Protein AF-C5BEP7-F1 (afdb_monomer)

Structure (mmCIF, N/CA/C/O backbone):
data_AF-C5BEP7-F1
#
_entry.id   AF-C5BEP7-F1
#
loop_
_atom_site.group_PDB
_atom_site.id
_atom_site.type_symbol
_atom_site.label_atom_id
_atom_site.label_alt_id
_atom_site.label_comp_id
_atom_site.label_asym_id
_atom_site.label_entity_id
_atom_site.label_seq_id
_atom_site.pdbx_PDB_ins_code
_atom_site.Cartn_x
_atom_site.Cartn_y
_atom_site.Cartn_z
_atom_site.occupancy
_atom_site.B_iso_or_equiv
_atom_site.auth_seq_id
_atom_site.auth_comp_id
_atom_site.auth_asym_id
_atom_site.auth_atom_id
_atom_site.pdbx_PDB_model_num
ATOM 1 N N . MET A 1 1 ? -9.836 5.694 7.798 1.00 83.94 1 MET A N 1
ATOM 2 C CA . MET A 1 1 ? -8.700 5.572 6.870 1.00 83.94 1 MET A CA 1
ATOM 3 C C . MET A 1 1 ? -8.025 4.264 7.214 1.00 83.94 1 MET A C 1
ATOM 5 O O . MET A 1 1 ? -7.808 4.021 8.399 1.00 83.94 1 MET A O 1
ATOM 9 N N . LYS A 1 2 ? -7.717 3.447 6.212 1.00 87.12 2 LYS A N 1
ATOM 10 C CA . LYS A 1 2 ? -7.000 2.181 6.356 1.00 87.12 2 LYS A CA 1
ATOM 11 C C . LYS A 1 2 ? -5.640 2.279 5.679 1.00 87.12 2 LYS A C 1
ATOM 13 O O . LYS A 1 2 ? -5.428 3.103 4.794 1.00 87.12 2 LYS A O 1
ATOM 18 N N . LYS A 1 3 ? -4.726 1.416 6.094 1.00 88.19 3 LYS A N 1
ATOM 19 C CA . LYS A 1 3 ? -3.393 1.312 5.514 1.00 88.19 3 LYS A CA 1
ATOM 20 C C . LYS A 1 3 ? -3.337 0.074 4.634 1.00 88.19 3 LYS A C 1
ATOM 22 O O . LYS A 1 3 ? -3.790 -0.988 5.050 1.00 88.19 3 LYS A O 1
ATOM 27 N N . ILE A 1 4 ? -2.807 0.234 3.431 1.00 89.62 4 ILE A N 1
ATOM 28 C CA . ILE A 1 4 ? -2.616 -0.851 2.475 1.00 89.62 4 ILE A CA 1
ATOM 29 C C . ILE A 1 4 ? -1.145 -0.975 2.104 1.00 89.62 4 ILE A C 1
ATOM 31 O O . ILE A 1 4 ? -0.383 -0.006 2.166 1.00 89.62 4 ILE A O 1
ATOM 35 N N . TYR A 1 5 ? -0.760 -2.185 1.721 1.00 90.44 5 TYR A N 1
ATOM 36 C CA . TYR A 1 5 ? 0.600 -2.543 1.357 1.00 90.44 5 TYR A CA 1
ATOM 37 C C . TYR A 1 5 ? 0.622 -3.009 -0.089 1.00 90.44 5 TYR A C 1
ATOM 39 O O . TYR A 1 5 ? -0.106 -3.927 -0.459 1.00 90.44 5 TYR A O 1
ATOM 47 N N . ILE A 1 6 ? 1.474 -2.390 -0.896 1.00 89.56 6 ILE A N 1
ATOM 48 C CA . ILE A 1 6 ? 1.572 -2.638 -2.336 1.00 89.56 6 ILE A CA 1
ATOM 49 C C . ILE A 1 6 ? 2.964 -3.170 -2.633 1.00 89.56 6 ILE A C 1
ATOM 51 O O . ILE A 1 6 ? 3.951 -2.516 -2.298 1.00 89.56 6 ILE A O 1
ATOM 55 N N . HIS A 1 7 ? 3.060 -4.358 -3.221 1.00 89.62 7 HIS A N 1
ATOM 56 C CA . HIS A 1 7 ? 4.355 -4.977 -3.485 1.00 89.62 7 HIS A CA 1
ATOM 57 C C . HIS A 1 7 ? 5.052 -4.248 -4.640 1.00 89.62 7 HIS A C 1
ATOM 59 O O . HIS A 1 7 ? 4.414 -3.917 -5.635 1.00 89.62 7 HIS A O 1
ATOM 65 N N . LYS A 1 8 ? 6.366 -4.021 -4.557 1.00 88.56 8 LYS A N 1
ATOM 66 C CA . LYS A 1 8 ? 7.108 -3.317 -5.623 1.00 88.56 8 LYS A CA 1
ATOM 67 C C . LYS A 1 8 ? 7.009 -3.998 -6.992 1.00 88.56 8 LYS A C 1
ATOM 69 O O . LYS A 1 8 ? 6.878 -3.305 -7.994 1.00 88.56 8 LYS A O 1
ATOM 74 N N . ASP A 1 9 ? 7.038 -5.332 -7.031 1.00 89.81 9 ASP A N 1
ATOM 75 C CA . ASP A 1 9 ? 6.817 -6.112 -8.264 1.00 89.81 9 ASP A CA 1
ATOM 76 C C . ASP A 1 9 ? 5.350 -6.174 -8.723 1.00 89.81 9 ASP A C 1
ATOM 78 O O . ASP A 1 9 ? 5.089 -6.580 -9.852 1.00 89.81 9 ASP A O 1
ATOM 82 N N . ASN A 1 10 ? 4.386 -5.820 -7.868 1.00 86.69 10 ASN A N 1
ATOM 83 C CA . ASN A 1 10 ? 2.960 -5.934 -8.171 1.00 86.69 10 ASN A CA 1
ATOM 84 C C . ASN A 1 10 ? 2.222 -4.684 -7.680 1.00 86.69 10 ASN A C 1
ATOM 86 O O . ASN A 1 10 ? 1.674 -4.640 -6.577 1.00 86.69 10 ASN A O 1
ATOM 90 N N . LEU A 1 11 ? 2.269 -3.653 -8.524 1.00 88.38 11 LEU A N 1
ATOM 91 C CA . LEU A 1 11 ? 1.684 -2.339 -8.266 1.00 88.38 11 LEU A CA 1
ATOM 92 C C . LEU A 1 11 ? 0.178 -2.285 -8.565 1.00 88.38 11 LEU A C 1
ATOM 94 O O . LEU A 1 11 ? -0.487 -1.315 -8.202 1.00 88.38 11 LEU A O 1
ATOM 98 N N . ASP A 1 12 ? -0.358 -3.311 -9.225 1.00 87.31 12 ASP A N 1
ATOM 99 C CA . ASP A 1 12 ? -1.777 -3.498 -9.534 1.00 87.31 12 ASP A CA 1
ATOM 100 C C . ASP A 1 12 ? -2.524 -4.317 -8.468 1.00 87.31 12 ASP A C 1
ATOM 102 O O . ASP A 1 12 ? -3.698 -4.648 -8.643 1.00 87.31 12 ASP A O 1
ATOM 106 N N . SER A 1 13 ? -1.877 -4.612 -7.337 1.00 86.56 13 SER A N 1
ATOM 107 C CA . SER A 1 13 ? -2.479 -5.336 -6.222 1.00 86.56 13 SER A CA 1
ATOM 108 C C . SER A 1 13 ? -2.011 -4.801 -4.873 1.00 86.56 13 SER A C 1
ATOM 110 O O . SER A 1 13 ? -0.921 -4.250 -4.732 1.00 86.56 13 SER A O 1
ATOM 112 N N . TYR A 1 14 ? -2.846 -4.970 -3.850 1.00 88.81 14 TYR A N 1
ATOM 113 C CA 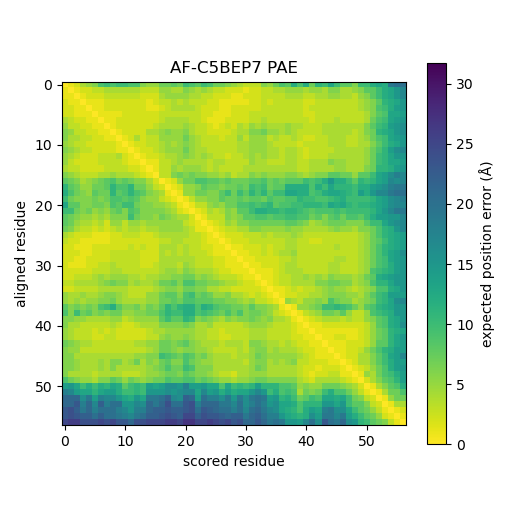. TYR A 1 14 ? -2.530 -4.560 -2.488 1.00 88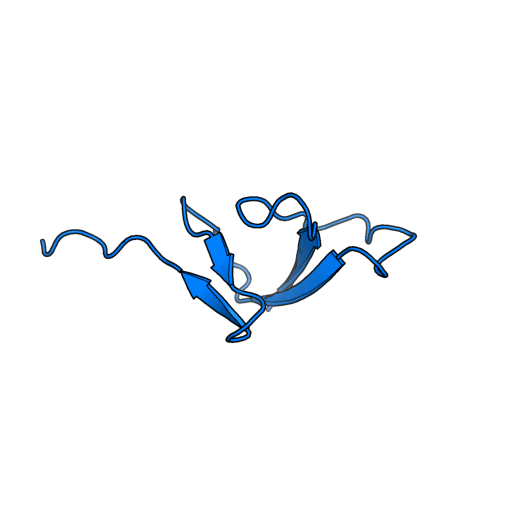.81 14 TYR A CA 1
ATOM 114 C C . TYR A 1 14 ? -3.021 -5.585 -1.467 1.00 88.81 14 TYR A C 1
ATOM 116 O O . TYR A 1 14 ? -3.946 -6.354 -1.723 1.00 88.81 14 TYR A O 1
ATOM 124 N N . THR A 1 15 ? -2.409 -5.567 -0.285 1.00 86.81 15 THR A N 1
ATOM 125 C CA . THR A 1 15 ? -2.853 -6.324 0.887 1.00 86.81 15 THR A CA 1
ATOM 126 C C . THR A 1 15 ? -3.139 -5.388 2.059 1.00 86.81 15 THR A C 1
ATOM 128 O O . THR A 1 15 ? -2.553 -4.311 2.167 1.00 86.81 15 THR A O 1
ATOM 131 N N . GLU A 1 16 ? -4.072 -5.774 2.924 1.00 83.88 16 GLU A N 1
ATOM 132 C CA . GLU A 1 16 ? -4.603 -4.936 4.011 1.00 83.88 16 GLU A CA 1
ATOM 133 C C . GLU A 1 16 ? -4.165 -5.454 5.390 1.00 83.88 16 GLU A C 1
ATOM 135 O O . GLU A 1 16 ? -3.926 -4.668 6.305 1.00 83.88 16 GLU A O 1
ATOM 140 N N . TYR A 1 17 ? -4.037 -6.778 5.542 1.00 72.88 17 TYR A N 1
ATOM 141 C CA . TYR A 1 17 ? -3.604 -7.461 6.764 1.00 72.88 17 TYR A CA 1
ATOM 142 C C . TYR A 1 17 ? -3.391 -8.968 6.490 1.00 72.88 17 TYR A C 1
ATOM 144 O O . TYR A 1 17 ? -4.151 -9.533 5.700 1.00 72.88 17 TYR A O 1
ATOM 152 N N . PRO A 1 18 ? -2.455 -9.667 7.165 1.00 72.69 18 PRO A N 1
ATOM 153 C CA . PRO A 1 18 ? -1.460 -9.163 8.114 1.00 72.69 18 PRO A CA 1
ATOM 154 C C . PRO A 1 18 ? -0.434 -8.243 7.453 1.00 72.69 18 PRO A C 1
ATOM 156 O O . PRO A 1 18 ? -0.198 -8.318 6.248 1.00 72.69 18 PRO A O 1
ATOM 159 N N . VAL A 1 19 ? 0.161 -7.363 8.264 1.00 73.56 19 VAL A N 1
ATOM 160 C CA . VAL A 1 19 ? 1.309 -6.554 7.837 1.00 73.56 19 VAL A CA 1
ATOM 161 C C . VAL A 1 19 ? 2.401 -7.523 7.378 1.00 73.56 19 VAL A C 1
ATOM 163 O O . VAL A 1 19 ? 2.739 -8.421 8.154 1.00 73.56 19 VAL A O 1
ATOM 166 N N . PRO A 1 20 ? 2.929 -7.390 6.150 1.00 74.69 20 PRO A N 1
ATOM 167 C CA . PRO A 1 20 ? 4.049 -8.218 5.735 1.00 74.69 20 PRO A CA 1
ATOM 168 C C . PRO A 1 20 ? 5.211 -8.010 6.714 1.00 74.69 20 PRO A C 1
ATOM 170 O O . PRO A 1 20 ? 5.532 -6.868 7.042 1.00 74.69 20 PRO A O 1
ATOM 173 N N . GLU A 1 21 ? 5.812 -9.100 7.208 1.00 78.00 21 GLU A N 1
ATOM 174 C CA . GLU A 1 21 ? 6.935 -9.031 8.165 1.00 78.00 21 GLU A CA 1
ATOM 175 C C . GLU A 1 21 ? 8.089 -8.179 7.613 1.00 78.00 21 GLU A C 1
ATOM 177 O O . GLU A 1 21 ? 8.714 -7.419 8.352 1.00 78.00 21 GLU A O 1
ATOM 182 N N . ASP A 1 22 ? 8.283 -8.235 6.293 1.00 79.50 22 ASP A N 1
ATOM 183 C CA . ASP A 1 22 ? 9.207 -7.402 5.536 1.00 79.50 22 ASP A CA 1
ATOM 184 C C . ASP A 1 22 ? 8.445 -6.374 4.700 1.00 79.50 22 ASP A C 1
ATOM 186 O O . ASP A 1 22 ? 8.005 -6.652 3.587 1.00 79.50 22 ASP A O 1
ATOM 190 N N . THR A 1 23 ? 8.323 -5.146 5.206 1.00 78.88 23 THR A N 1
ATOM 191 C CA . THR A 1 23 ? 7.793 -4.010 4.431 1.00 78.88 23 THR A CA 1
ATOM 192 C C . THR A 1 23 ? 8.856 -3.345 3.555 1.00 78.88 23 THR A C 1
ATOM 194 O O . THR A 1 23 ? 8.567 -2.358 2.886 1.00 78.88 23 THR A O 1
ATOM 197 N N . THR A 1 24 ? 10.095 -3.846 3.556 1.00 84.94 24 THR A N 1
ATOM 198 C CA . THR A 1 24 ? 11.213 -3.284 2.780 1.00 84.94 24 THR A CA 1
ATOM 199 C C . THR A 1 24 ? 10.893 -3.243 1.287 1.00 84.94 24 THR A C 1
ATOM 201 O O . THR A 1 24 ? 11.241 -2.274 0.609 1.00 84.94 24 THR A O 1
ATOM 204 N N . ASP A 1 25 ? 10.165 -4.249 0.796 1.00 88.62 25 ASP A N 1
ATOM 205 C CA . ASP A 1 25 ? 9.743 -4.406 -0.601 1.00 88.62 25 ASP A CA 1
ATOM 206 C C . ASP A 1 25 ? 8.283 -4.027 -0.864 1.00 88.62 25 ASP A C 1
ATOM 208 O O . ASP A 1 25 ? 7.728 -4.323 -1.922 1.00 88.62 25 ASP A O 1
ATOM 212 N N . TRP A 1 26 ? 7.679 -3.299 0.076 1.00 89.00 26 TRP A N 1
ATOM 213 C CA . TRP A 1 26 ? 6.296 -2.858 -0.014 1.00 89.00 26 TRP A CA 1
ATOM 214 C C . TRP A 1 26 ? 6.192 -1.344 0.134 1.00 89.00 26 TRP A C 1
ATOM 216 O O . TRP A 1 26 ? 6.841 -0.721 0.974 1.00 89.00 26 TRP A O 1
ATOM 226 N N . TYR A 1 27 ? 5.316 -0.742 -0.656 1.00 88.25 27 TYR A N 1
ATOM 227 C CA . TYR A 1 27 ? 4.851 0.613 -0.425 1.00 88.25 27 TYR A CA 1
ATOM 228 C C . TYR A 1 27 ? 3.720 0.586 0.587 1.00 88.25 27 TYR A C 1
ATOM 230 O O . TYR A 1 27 ? 2.806 -0.229 0.495 1.00 88.25 27 TYR A O 1
ATOM 238 N N . THR A 1 28 ? 3.790 1.492 1.553 1.00 89.25 28 THR A N 1
ATOM 239 C CA . THR A 1 28 ? 2.740 1.682 2.548 1.00 89.25 28 THR A CA 1
ATOM 240 C C . THR A 1 28 ? 1.944 2.917 2.168 1.00 89.25 28 THR A C 1
ATOM 242 O O . THR A 1 28 ? 2.512 4.006 2.113 1.00 89.25 28 THR A O 1
ATOM 245 N N . VAL A 1 29 ? 0.649 2.745 1.914 1.00 87.44 29 VAL A N 1
ATOM 246 C CA . VAL A 1 29 ? -0.231 3.828 1.469 1.00 87.44 29 VAL A CA 1
ATOM 247 C C . VAL A 1 29 ? -1.433 3.918 2.397 1.00 87.44 29 VAL A C 1
ATOM 249 O O . VAL A 1 29 ? -2.074 2.913 2.707 1.00 87.44 29 VAL A O 1
ATOM 252 N N . ASP A 1 30 ? -1.733 5.127 2.853 1.00 88.69 30 ASP A N 1
ATOM 253 C CA . ASP A 1 30 ? -2.911 5.415 3.661 1.00 88.69 30 ASP A CA 1
ATOM 254 C C . ASP A 1 30 ? -4.065 5.822 2.736 1.00 88.69 30 ASP A C 1
ATOM 256 O O . ASP A 1 30 ? -3.976 6.796 1.989 1.00 88.69 30 ASP A O 1
ATOM 260 N N . VAL A 1 31 ? -5.153 5.056 2.772 1.00 87.31 31 VAL A N 1
ATOM 261 C CA . VAL A 1 31 ? -6.314 5.206 1.888 1.00 87.31 31 VAL A CA 1
ATOM 262 C C . VAL A 1 31 ? -7.621 5.297 2.694 1.00 87.31 31 VAL A C 1
ATOM 264 O O . VAL A 1 31 ? -7.668 4.937 3.875 1.00 87.31 31 VAL A O 1
ATOM 267 N N . PRO A 1 32 ? -8.725 5.794 2.113 1.00 88.44 32 PRO A N 1
ATOM 268 C CA . PRO A 1 32 ? -10.050 5.699 2.731 1.00 88.44 32 PRO A CA 1
ATOM 269 C C . PRO A 1 32 ? -10.454 4.241 3.010 1.00 88.44 32 PRO A C 1
ATOM 271 O O . PRO A 1 32 ? -10.025 3.338 2.300 1.00 88.44 32 PRO A O 1
ATOM 274 N N . ASP A 1 33 ? -11.306 3.984 4.007 1.00 87.31 33 ASP A N 1
ATOM 275 C CA . ASP A 1 33 ? -11.752 2.609 4.307 1.00 87.31 33 ASP A CA 1
ATOM 276 C C . ASP A 1 33 ? -12.494 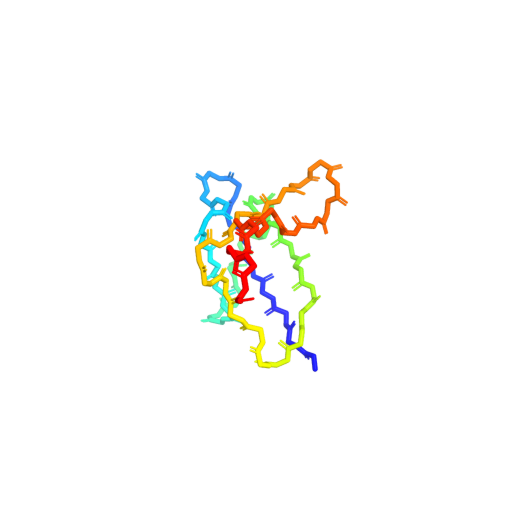1.962 3.124 1.00 87.31 33 ASP A C 1
ATOM 278 O O . ASP A 1 33 ? -12.305 0.777 2.847 1.00 87.31 33 ASP A O 1
ATOM 282 N N . ASP A 1 34 ? -13.245 2.775 2.375 1.00 84.94 34 ASP A N 1
ATOM 283 C CA . ASP A 1 34 ? -13.979 2.399 1.155 1.00 84.94 34 ASP A CA 1
ATOM 284 C C . ASP A 1 34 ? -13.079 2.287 -0.095 1.00 84.94 34 ASP A C 1
ATOM 286 O O . ASP A 1 34 ? -13.547 2.011 -1.199 1.00 84.94 34 ASP A O 1
ATOM 290 N N . PHE A 1 35 ? -11.768 2.516 0.044 1.00 84.19 35 PHE A N 1
ATOM 291 C CA . PHE A 1 35 ? -10.848 2.430 -1.083 1.00 84.19 35 PHE A CA 1
ATOM 292 C C . PHE A 1 35 ? -10.800 1.014 -1.653 1.00 84.19 35 PHE A C 1
ATOM 294 O O . PHE A 1 35 ? -10.571 0.039 -0.927 1.00 8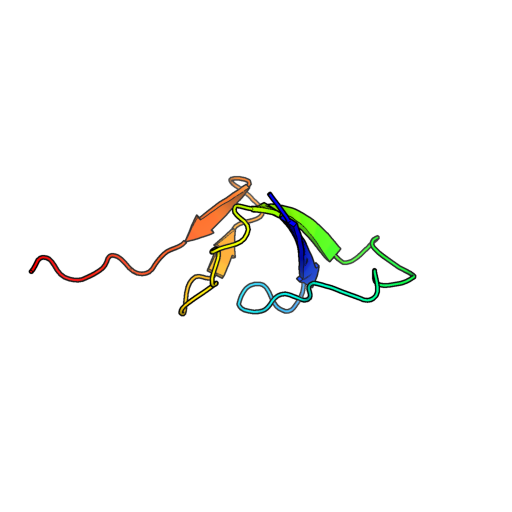4.19 35 PHE A O 1
ATOM 301 N 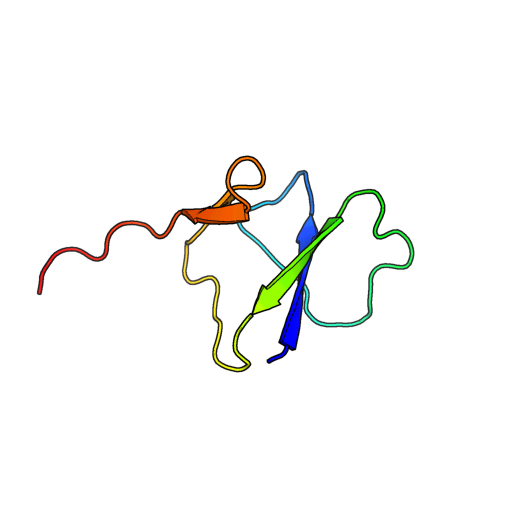N . THR A 1 36 ? -10.949 0.948 -2.974 1.00 81.81 36 THR A N 1
ATOM 302 C CA . THR A 1 36 ? -10.822 -0.255 -3.788 1.00 81.81 36 THR A CA 1
ATOM 303 C C . THR A 1 36 ? -9.949 0.083 -4.986 1.00 81.81 36 THR A C 1
ATOM 305 O O . THR A 1 36 ? -10.181 1.086 -5.655 1.00 81.81 36 THR A O 1
ATOM 308 N N . LEU A 1 37 ? -8.964 -0.763 -5.280 1.00 80.06 37 LEU A N 1
ATOM 309 C CA . LEU A 1 37 ? -8.011 -0.494 -6.354 1.00 80.06 37 LEU A CA 1
ATOM 310 C C . LEU A 1 37 ? -8.660 -0.518 -7.751 1.00 80.06 37 LEU A C 1
ATOM 312 O O . LEU A 1 37 ? -8.221 0.227 -8.611 1.00 80.06 37 LEU A O 1
ATOM 316 N N . ALA A 1 38 ? -9.728 -1.293 -7.977 1.00 77.12 38 ALA A N 1
ATOM 317 C CA . ALA A 1 38 ? -10.603 -1.238 -9.166 1.00 77.12 38 ALA A CA 1
ATOM 318 C C . ALA A 1 38 ? -9.886 -1.058 -10.531 1.00 77.12 38 ALA A C 1
ATOM 320 O O . ALA A 1 38 ? -10.333 -0.286 -11.377 1.00 77.12 38 ALA A O 1
ATOM 321 N N . GLY A 1 39 ? -8.774 -1.767 -10.755 1.00 73.44 39 GLY A N 1
ATOM 322 C CA . GLY A 1 39 ? -7.993 -1.676 -12.000 1.00 73.44 39 GLY A CA 1
ATOM 323 C C . GLY A 1 39 ? -7.050 -0.470 -12.092 1.00 73.44 39 GLY A C 1
ATOM 324 O O . GLY A 1 39 ? -6.499 -0.210 -13.157 1.00 73.44 39 GLY A O 1
ATOM 325 N N . SER A 1 40 ? -6.865 0.258 -10.995 1.00 83.50 40 SER A N 1
ATOM 326 C CA . SER A 1 40 ? -5.837 1.285 -10.851 1.00 83.50 40 SER A CA 1
ATOM 327 C C . SER A 1 40 ? -4.488 0.642 -10.553 1.00 83.50 40 SER A C 1
ATOM 329 O O . SER A 1 40 ? -4.419 -0.431 -9.955 1.00 83.50 40 SER A O 1
ATOM 331 N N . VAL A 1 41 ? -3.410 1.321 -10.922 1.00 87.81 41 VAL A N 1
ATOM 332 C CA . VAL A 1 41 ? -2.042 0.885 -10.622 1.00 87.81 41 VAL A CA 1
ATOM 333 C C . VAL A 1 41 ? -1.395 1.928 -9.731 1.00 87.81 41 VAL A C 1
ATOM 335 O O . VAL A 1 41 ? -1.490 3.122 -9.996 1.00 87.81 41 VAL A O 1
ATOM 338 N N 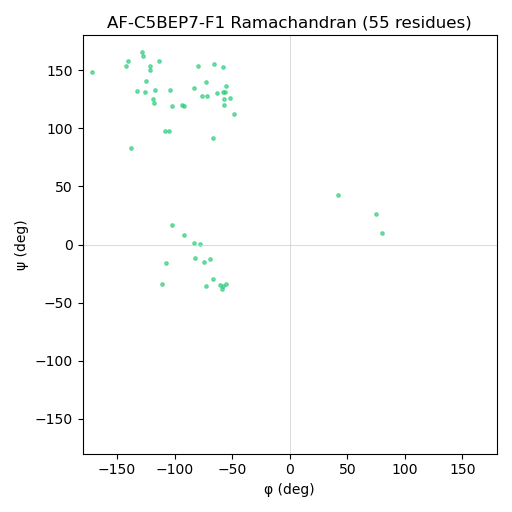. TYR A 1 42 ? -0.747 1.506 -8.652 1.00 89.50 42 TYR A N 1
ATOM 339 C CA . TYR A 1 42 ? -0.016 2.437 -7.806 1.00 89.50 42 TYR A CA 1
ATOM 340 C C . TYR A 1 42 ? 1.252 2.922 -8.502 1.00 89.50 42 TYR A C 1
ATOM 342 O O . TYR A 1 42 ? 2.082 2.129 -8.939 1.00 89.50 42 TYR A O 1
ATOM 350 N N . ASN A 1 43 ? 1.425 4.234 -8.568 1.00 89.19 43 ASN A N 1
ATOM 351 C CA . ASN A 1 43 ? 2.580 4.871 -9.160 1.00 89.19 43 ASN A CA 1
ATOM 352 C C . ASN A 1 43 ? 3.495 5.418 -8.051 1.00 89.19 43 ASN A C 1
ATOM 354 O O . ASN A 1 43 ? 3.275 6.522 -7.540 1.00 89.19 43 ASN A O 1
ATOM 358 N N . PRO A 1 44 ? 4.559 4.685 -7.673 1.00 85.19 44 PRO A N 1
ATOM 359 C CA . PRO A 1 44 ? 5.437 5.088 -6.581 1.0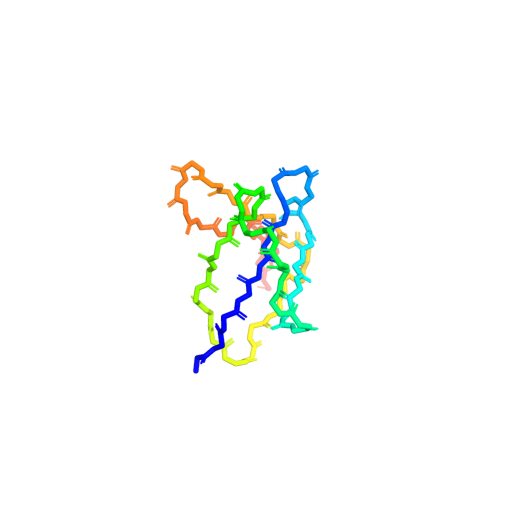0 85.19 44 PRO A CA 1
ATOM 360 C C . PRO A 1 44 ? 6.287 6.323 -6.900 1.00 85.19 44 PRO A C 1
ATOM 362 O O . PRO A 1 44 ? 6.897 6.875 -5.987 1.00 85.19 44 PRO A O 1
ATOM 365 N N . GLN A 1 45 ? 6.358 6.762 -8.165 1.00 86.81 45 GLN A N 1
ATOM 366 C CA . GLN A 1 45 ? 7.104 7.970 -8.528 1.00 86.81 45 GLN A CA 1
ATOM 367 C C . GLN A 1 45 ? 6.388 9.246 -8.080 1.00 86.81 45 GLN A C 1
ATOM 369 O O . GLN A 1 45 ? 7.048 10.211 -7.701 1.00 86.81 45 GLN A O 1
ATOM 374 N N . ILE A 1 46 ? 5.055 9.239 -8.136 1.00 86.81 46 ILE A N 1
ATOM 375 C CA . ILE A 1 46 ? 4.200 10.371 -7.750 1.00 86.81 46 ILE A CA 1
ATOM 376 C C . ILE A 1 46 ? 3.468 10.127 -6.423 1.00 86.81 46 ILE A C 1
ATOM 378 O O . ILE A 1 46 ? 3.016 11.077 -5.796 1.00 86.81 46 ILE A O 1
ATOM 382 N N . GLY A 1 47 ? 3.411 8.874 -5.956 1.00 83.81 47 GLY A N 1
ATOM 383 C CA . GLY A 1 47 ? 2.704 8.491 -4.732 1.00 83.81 47 GLY A CA 1
ATOM 384 C C . GLY A 1 47 ? 1.183 8.459 -4.899 1.00 83.81 47 GLY A C 1
ATOM 385 O O . GLY A 1 47 ? 0.460 8.645 -3.925 1.00 83.81 47 GLY A O 1
ATOM 386 N N . GLU A 1 48 ? 0.699 8.239 -6.123 1.00 85.62 48 GLU A N 1
ATOM 387 C CA . GLU A 1 48 ? -0.723 8.259 -6.480 1.00 85.62 48 GLU A CA 1
ATOM 388 C C . GLU A 1 48 ? -1.118 6.980 -7.222 1.00 85.62 48 GLU A C 1
ATOM 390 O O . GLU A 1 48 ? -0.264 6.224 -7.680 1.00 85.62 48 GLU A O 1
ATOM 395 N N . PHE A 1 49 ? -2.420 6.727 -7.347 1.00 85.75 49 PHE A N 1
ATOM 396 C CA . PHE A 1 49 ? -2.935 5.638 -8.171 1.00 85.75 49 PHE A CA 1
ATOM 397 C C . PHE A 1 49 ? -3.265 6.165 -9.565 1.00 85.75 49 PHE A C 1
ATOM 399 O O . PHE A 1 49 ? -4.126 7.034 -9.714 1.00 85.75 49 PHE A O 1
ATOM 406 N N . ASP A 1 50 ? -2.615 5.602 -10.581 1.00 82.81 50 ASP A N 1
ATOM 407 C CA . ASP A 1 50 ? -3.010 5.743 -11.977 1.00 82.81 50 ASP A CA 1
ATOM 408 C C . ASP A 1 50 ? -4.354 5.022 -12.140 1.00 82.81 50 ASP A C 1
ATOM 410 O O . ASP A 1 50 ? -4.431 3.805 -12.320 1.00 82.81 50 ASP A O 1
ATOM 414 N N . THR A 1 51 ? -5.438 5.776 -11.978 1.00 68.81 51 THR A N 1
ATOM 415 C CA . THR A 1 51 ? -6.790 5.310 -12.280 1.00 68.81 51 THR A CA 1
ATOM 416 C C . THR A 1 51 ? -6.950 5.339 -13.798 1.00 68.81 51 THR A C 1
ATOM 418 O O . THR A 1 51 ? -6.690 6.381 -14.409 1.00 68.81 51 THR A O 1
ATOM 421 N N . PRO A 1 52 ? -7.380 4.246 -14.456 1.00 60.97 52 PRO A N 1
ATOM 422 C CA . PRO A 1 52 ? -7.819 4.363 -15.836 1.00 60.97 52 PRO A CA 1
ATOM 423 C C . PRO A 1 52 ? -8.944 5.396 -15.843 1.00 60.97 52 PRO A C 1
ATOM 425 O O . PRO A 1 52 ? -9.926 5.238 -15.115 1.00 60.97 52 PRO A O 1
ATOM 428 N N . ALA A 1 53 ? -8.761 6.484 -16.598 1.00 52.97 53 ALA A N 1
ATOM 429 C CA . ALA A 1 53 ? -9.757 7.538 -16.709 1.00 52.97 53 ALA A CA 1
ATOM 430 C C . ALA A 1 53 ? -11.107 6.877 -17.002 1.00 52.97 53 ALA A C 1
ATOM 432 O O . ALA A 1 53 ? -11.279 6.262 -18.058 1.00 52.97 53 ALA A O 1
ATOM 433 N N . LEU A 1 54 ? -12.033 6.945 -16.039 1.00 53.81 54 LEU A N 1
ATOM 434 C CA . LEU A 1 54 ? -13.396 6.483 -16.256 1.00 53.81 54 LEU A CA 1
ATOM 435 C C . LEU A 1 54 ? -13.882 7.182 -17.533 1.00 53.81 54 LEU A C 1
ATOM 437 O O . LEU A 1 54 ? -13.748 8.410 -17.619 1.00 53.81 54 LEU A O 1
ATOM 441 N N . PRO A 1 55 ? -14.376 6.448 -18.547 1.00 46.53 55 PRO A N 1
ATOM 442 C CA . PRO A 1 55 ? -14.926 7.101 -19.720 1.00 46.53 55 PRO A CA 1
ATOM 443 C C . PRO A 1 55 ? -16.020 8.069 -19.246 1.00 46.53 55 PRO A C 1
ATOM 445 O O . PRO A 1 55 ? -16.781 7.710 -18.340 1.00 46.53 55 PRO A O 1
ATOM 448 N N . PRO A 1 56 ? -16.077 9.301 -19.783 1.00 51.41 56 PRO A N 1
ATOM 449 C CA . PRO A 1 56 ? -17.119 10.242 -19.401 1.00 51.41 56 PRO A CA 1
ATOM 450 C C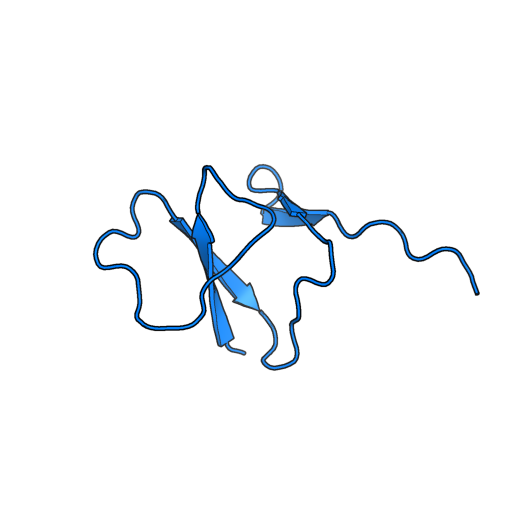 . PRO A 1 56 ? -18.489 9.597 -19.647 1.00 51.41 56 PRO A C 1
ATOM 452 O O . PRO A 1 56 ? -18.712 9.003 -20.704 1.00 51.41 56 PRO A O 1
ATOM 455 N N . ILE A 1 57 ? -19.348 9.674 -18.628 1.00 51.84 57 ILE A N 1
ATOM 456 C CA . ILE A 1 57 ? -20.744 9.208 -18.647 1.00 51.84 57 ILE A CA 1
ATOM 457 C C . ILE A 1 57 ? -21.577 10.063 -19.601 1.00 51.84 57 ILE A C 1
ATOM 459 O O . ILE A 1 57 ? -21.371 11.300 -19.594 1.00 51.84 57 ILE A O 1
#

Radius of gyration: 11.86 Å; Cα contacts (8 Å, |Δi|>4): 79; chains: 1; bounding box: 32×20×28 Å

Foldseek 3Di:
DAKWWAFQVGQLDIDRDDDPPDSVRIDIADDPPPDDSQRWGQDPVVRDTRDPPDPDD

Solvent-accessible surface area (backbone atoms only — not comparable to full-atom values): 3671 Å² total; per-residue (Å²): 110,40,59,36,36,26,39,73,95,39,40,71,47,73,48,72,69,78,78,62,93,68,52,88,60,36,47,81,46,82,40,57,71,87,62,70,64,89,83,21,31,55,36,81,91,82,73,45,65,53,58,71,76,75,74,86,129

Nearest PDB structures (foldseek):
  4kgl-assembly2_B  TM=3.081E-01  e=9.810E+00  Homo sapiens
  3w82-assembly1_A  TM=2.328E-01  e=7.093E+00  Homo sapiens

Mean predicted aligned error: 6.36 Å

pLDDT: mean 81.22, std 11.05, range [46.53, 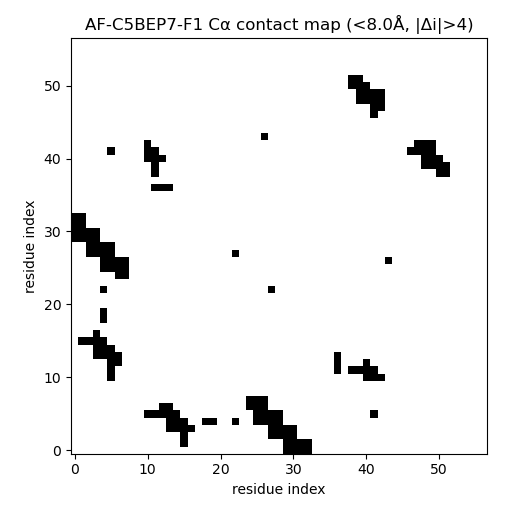90.44]

Sequence (57 aa):
MKKIYIHKDNLDSYTEYPVPEDTTDWYTVDVPDDFTLAGSVYNPQIGEFDTPALPPI

Organism: Edwardsiella ictaluri (strain 93-146) (NCBI:txid634503)

Secondary structure (DSSP, 8-state):
-EEEEEETTEEEEEE-SSPPS--TTEEEEEE-TT---TT-EEETTTTEEE---PPP-